Protein AF-T1ADU6-F1 (afdb_monomer_lite)

Organism: NCBI:txid410659

InterPro domains:
  IPR008928 Six-hairpin glycosidase superfamily [SSF48208] (25-122)
  IPR010383 Glycosyl hydrolase 94, supersandwich domain [PF06165] (1-37)
  IPR012341 Six-hairpin glycosidase-like superfamily [G3DSA:1.50.10.10] (64-124)
  IPR033432 Glycosyl hydrolase 94, catalytic domain [PF17167] (51-122)
  IPR037018 Glycoside hydrolase family 65, N-terminal domain [G3DSA:2.70.98.40] (1-54)
  IPR052047 Glycosyl Hydrolase 94 Enzymes [PTHR37469] (2-123)

pLDDT: mean 92.37, std 6.32, range [64.06, 98.5]

Sequence (124 aa):
MQTAVELAPGEQIEIVFMLGDAASSGQAQALIGKYRTADLDAVLHEVRAQWDKVLDTVQVRTPDRALDILLNDWLPYQTLGCRLWARTAYYQASGAYGFRDQLQDVMALCVTRPDVAREHLLRA

Structure (mmCIF, N/CA/C/O backbone):
data_AF-T1ADU6-F1
#
_entry.id   AF-T1ADU6-F1
#
loop_
_atom_site.group_PDB
_atom_site.id
_atom_site.type_symbol
_atom_site.label_atom_id
_atom_site.label_alt_id
_atom_site.label_comp_id
_atom_site.label_asym_id
_atom_site.label_entity_id
_atom_site.label_seq_id
_atom_site.pdbx_PDB_ins_code
_atom_site.Cartn_x
_atom_site.Cartn_y
_atom_site.Cartn_z
_atom_site.occupancy
_atom_site.B_iso_or_equiv
_atom_site.auth_seq_id
_atom_site.auth_comp_id
_atom_site.auth_asym_id
_atom_site.auth_atom_id
_atom_site.pdbx_PDB_model_num
ATOM 1 N N . MET A 1 1 ? -4.389 1.794 27.370 1.00 70.38 1 MET A N 1
ATOM 2 C CA . MET A 1 1 ? -5.807 1.442 27.595 1.00 70.38 1 MET A CA 1
ATOM 3 C C . MET A 1 1 ? -5.854 -0.034 27.934 1.00 70.38 1 MET A C 1
ATOM 5 O O . MET A 1 1 ? -5.207 -0.799 27.235 1.00 70.38 1 MET A O 1
ATOM 9 N N . GLN A 1 2 ? -6.551 -0.418 28.998 1.00 89.12 2 GLN A N 1
ATOM 10 C CA . GLN A 1 2 ? -6.760 -1.816 29.374 1.00 89.12 2 GLN A CA 1
ATOM 11 C C . GLN A 1 2 ? -8.252 -1.993 29.649 1.00 89.12 2 GLN A C 1
ATOM 13 O O . GLN A 1 2 ? -8.839 -1.157 30.331 1.00 89.12 2 GLN A O 1
ATOM 18 N N . THR A 1 3 ? -8.856 -3.041 29.095 1.00 90.62 3 THR A N 1
ATOM 19 C CA . THR A 1 3 ? -10.257 -3.401 29.343 1.00 90.62 3 THR A CA 1
ATOM 20 C C . THR A 1 3 ? -10.378 -4.914 29.456 1.00 90.62 3 THR A C 1
ATOM 22 O O . THR A 1 3 ? -9.614 -5.638 28.816 1.00 90.62 3 THR A O 1
ATOM 25 N N . ALA A 1 4 ? -11.310 -5.382 30.282 1.00 93.56 4 ALA A N 1
ATOM 26 C CA . ALA A 1 4 ? -11.712 -6.782 30.313 1.00 93.56 4 ALA A CA 1
ATOM 27 C C . ALA A 1 4 ? -12.835 -7.001 29.292 1.00 93.56 4 ALA A C 1
ATOM 29 O O . ALA A 1 4 ? -13.678 -6.119 29.115 1.00 93.56 4 ALA A O 1
ATOM 30 N N . VAL A 1 5 ? -12.834 -8.158 28.631 1.00 94.19 5 VAL A N 1
ATOM 31 C CA . VAL A 1 5 ? -13.960 -8.625 27.820 1.00 94.19 5 VAL A CA 1
ATOM 32 C C . VAL A 1 5 ? -14.248 -10.072 28.190 1.00 94.19 5 VAL A C 1
ATOM 34 O O . VAL A 1 5 ? -13.329 -10.889 28.234 1.00 94.19 5 VAL A O 1
ATOM 37 N N . GLU A 1 6 ? -15.509 -10.370 28.474 1.00 95.38 6 GLU A N 1
ATOM 38 C CA . GLU A 1 6 ? -15.999 -11.723 28.727 1.00 95.38 6 GLU A CA 1
ATOM 39 C C . GLU A 1 6 ? -16.713 -12.231 27.472 1.00 95.38 6 GLU A C 1
ATOM 41 O O . GLU A 1 6 ? -17.446 -11.472 26.844 1.00 95.38 6 GLU A O 1
ATOM 46 N N . LEU A 1 7 ? -16.473 -13.492 27.101 1.00 97.25 7 LEU A N 1
ATOM 47 C CA . LEU A 1 7 ? -17.077 -14.134 25.931 1.00 97.25 7 LEU A CA 1
ATOM 48 C C . LEU A 1 7 ? -17.666 -15.486 26.318 1.00 97.25 7 LEU A C 1
ATOM 50 O O . LEU A 1 7 ? -17.006 -16.296 26.976 1.00 97.25 7 LEU A O 1
ATOM 54 N N . ALA A 1 8 ? -18.891 -15.747 25.876 1.00 97.25 8 ALA A N 1
ATOM 55 C CA . ALA A 1 8 ? -19.533 -17.045 26.003 1.00 97.25 8 ALA A CA 1
ATOM 56 C C . ALA A 1 8 ? -18.975 -18.066 24.985 1.00 97.25 8 ALA A C 1
ATOM 58 O O . ALA A 1 8 ? -18.348 -17.694 23.987 1.00 97.25 8 ALA A O 1
ATOM 59 N N . PRO A 1 9 ? -19.216 -19.379 25.178 1.00 96.94 9 PRO A N 1
ATOM 60 C CA . PRO A 1 9 ? -18.852 -20.387 24.187 1.00 96.94 9 PRO A CA 1
ATOM 61 C C . PRO A 1 9 ? -19.475 -20.094 22.814 1.00 96.94 9 PRO A C 1
ATOM 63 O O . PRO A 1 9 ? -20.695 -20.050 22.673 1.00 96.94 9 PRO A O 1
ATOM 66 N N . GLY A 1 10 ? -18.626 -19.920 21.800 1.00 96.75 10 GLY A N 1
ATOM 67 C CA . GLY A 1 10 ? -19.040 -19.619 20.425 1.00 96.75 10 GLY A CA 1
ATOM 68 C C . GLY A 1 10 ? -19.302 -18.137 20.133 1.00 96.75 10 GLY A C 1
ATOM 69 O O . GLY A 1 10 ? -19.573 -17.802 18.982 1.00 96.75 10 GLY A O 1
ATOM 70 N N . GLU A 1 11 ? -19.197 -17.255 21.129 1.00 97.38 11 GLU A N 1
ATOM 71 C CA . GLU A 1 11 ? -19.303 -15.811 20.931 1.00 97.38 11 GLU A CA 1
ATOM 72 C C . GLU A 1 11 ? -18.044 -15.248 20.257 1.00 97.38 11 GLU A C 1
ATOM 74 O O . GLU A 1 11 ? -16.921 -15.685 20.522 1.00 97.38 11 GLU A O 1
ATOM 79 N N . GLN A 1 12 ? -18.238 -14.264 19.380 1.00 95.75 12 GLN A N 1
ATOM 80 C CA . GLN A 1 12 ? -17.167 -13.515 18.732 1.00 95.75 12 GLN A CA 1
ATOM 81 C C . GLN A 1 12 ? -17.397 -12.025 18.940 1.00 95.75 12 GLN A C 1
ATOM 83 O O . GLN A 1 12 ? -18.520 -11.537 18.824 1.00 95.75 12 GLN A O 1
ATOM 88 N N . ILE A 1 13 ? -16.311 -11.307 19.197 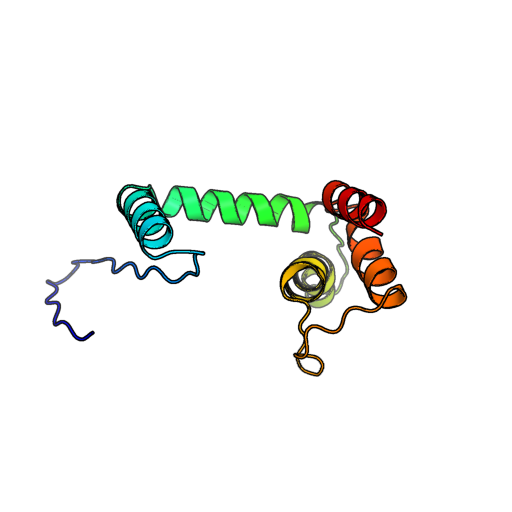1.00 94.69 13 ILE A N 1
ATOM 89 C CA . ILE A 1 13 ? -16.288 -9.848 19.205 1.00 94.69 13 ILE A CA 1
ATOM 90 C C . ILE A 1 13 ? -15.207 -9.353 18.258 1.00 94.69 13 ILE A C 1
ATOM 92 O O . ILE A 1 13 ? -14.197 -10.022 18.036 1.00 94.69 13 ILE A O 1
ATOM 96 N N . GLU A 1 14 ? -15.390 -8.137 17.770 1.00 92.25 14 GLU A N 1
ATOM 97 C CA . GLU A 1 14 ? -14.379 -7.407 17.027 1.00 92.25 14 GLU A CA 1
ATOM 98 C C . GLU A 1 14 ? -13.994 -6.147 17.804 1.00 92.25 14 GLU A C 1
ATOM 100 O O . GLU A 1 14 ? -14.851 -5.418 18.308 1.00 92.25 14 GLU A O 1
ATOM 105 N N . ILE A 1 15 ? -12.690 -5.889 17.914 1.00 91.69 15 ILE A N 1
ATOM 106 C CA . ILE A 1 15 ? -12.162 -4.663 18.512 1.00 91.69 15 ILE A CA 1
ATOM 107 C C . ILE A 1 15 ? -11.371 -3.922 17.443 1.00 91.69 15 ILE A C 1
ATOM 109 O O . ILE A 1 15 ? -10.313 -4.378 17.009 1.00 91.69 15 ILE A O 1
ATOM 113 N N . VAL A 1 16 ? -11.860 -2.744 17.065 1.00 91.56 16 VAL A N 1
ATOM 114 C CA . VAL A 1 16 ? -11.233 -1.905 16.044 1.00 91.56 16 VAL A CA 1
ATOM 115 C C . VAL A 1 16 ? -10.412 -0.799 16.699 1.00 91.56 16 VAL A C 1
ATOM 117 O O . VAL A 1 16 ? -10.930 0.025 17.456 1.00 91.56 16 VAL A O 1
ATOM 120 N N . PHE A 1 17 ? -9.127 -0.742 16.351 1.00 91.56 17 PHE A N 1
ATOM 121 C CA . PHE A 1 17 ? -8.230 0.349 16.723 1.00 91.56 17 PHE A CA 1
ATOM 122 C C . PHE A 1 17 ? -7.956 1.238 15.514 1.00 91.56 17 PHE A C 1
ATOM 124 O O . PHE A 1 17 ? -7.582 0.756 14.449 1.00 91.56 17 PHE A O 1
ATOM 131 N N . MET A 1 18 ? -8.107 2.549 15.692 1.00 91.94 18 MET A N 1
ATOM 132 C CA . MET A 1 18 ? -7.779 3.539 14.667 1.00 91.94 18 MET A CA 1
ATOM 133 C C . MET A 1 18 ? -6.474 4.232 15.039 1.00 91.94 18 MET A C 1
ATOM 135 O O . MET A 1 18 ? -6.363 4.816 16.118 1.00 91.94 18 MET A O 1
ATOM 139 N N . LEU A 1 19 ? -5.503 4.177 14.131 1.00 93.94 19 LEU A N 1
ATOM 140 C CA . LEU A 1 19 ? -4.236 4.890 14.224 1.00 93.94 19 LEU A CA 1
ATOM 141 C C . LEU A 1 19 ? -4.073 5.750 12.974 1.00 93.94 19 LEU A C 1
ATOM 143 O O . LEU A 1 19 ? -4.320 5.288 11.863 1.00 93.94 19 LEU A O 1
ATOM 147 N N . GLY A 1 20 ? -3.654 6.996 13.154 1.00 92.38 20 GLY A N 1
ATOM 148 C CA . GLY A 1 20 ? -3.434 7.914 12.049 1.00 92.38 20 GLY A CA 1
ATOM 149 C C . GLY A 1 20 ? -2.831 9.227 12.518 1.00 92.38 20 GLY A C 1
ATOM 150 O O . GLY A 1 20 ? -2.620 9.435 13.712 1.00 92.38 20 GLY A O 1
ATOM 151 N N . ASP A 1 21 ? -2.579 10.099 11.552 1.00 94.62 21 ASP A N 1
ATOM 152 C CA . ASP A 1 21 ? -2.075 11.450 11.755 1.00 94.62 21 ASP A CA 1
ATOM 153 C C . ASP A 1 21 ? -2.994 12.452 11.045 1.00 94.62 21 ASP A C 1
ATOM 155 O O . ASP A 1 21 ? -3.595 12.141 10.012 1.00 94.62 21 ASP A O 1
ATOM 159 N N . ALA A 1 22 ? -3.145 13.640 11.623 1.00 97.00 22 ALA A N 1
ATOM 160 C CA . ALA A 1 22 ? -3.955 14.712 11.060 1.00 97.00 22 ALA A CA 1
ATOM 161 C C . ALA A 1 22 ? -3.416 16.073 11.504 1.00 97.00 22 ALA A C 1
ATOM 163 O O . ALA A 1 22 ? -2.921 16.227 12.618 1.00 97.00 22 ALA A O 1
ATOM 164 N N . ALA A 1 23 ? -3.611 17.103 10.678 1.00 97.56 23 ALA A N 1
ATOM 165 C CA . ALA A 1 23 ? -3.077 18.440 10.946 1.00 97.56 23 ALA A CA 1
ATOM 166 C C . ALA A 1 23 ? -3.702 19.132 12.176 1.00 97.56 23 ALA A C 1
ATOM 168 O O . ALA A 1 23 ? -3.211 20.163 12.630 1.00 97.56 23 ALA A O 1
ATOM 169 N N . SER A 1 24 ? -4.811 18.606 12.708 1.00 98.19 24 SER A N 1
ATOM 170 C CA . SER A 1 24 ? -5.435 19.105 13.934 1.00 98.19 24 SER A CA 1
ATOM 171 C C . SER A 1 24 ? -6.280 18.039 14.629 1.00 98.19 24 SER A C 1
ATOM 173 O O . SER A 1 24 ? -6.784 17.108 13.997 1.00 98.19 24 SER A O 1
ATOM 175 N N . SER A 1 25 ? -6.526 18.239 15.927 1.00 97.69 25 SER A N 1
ATOM 176 C CA . SER A 1 25 ? -7.429 17.393 16.721 1.00 97.69 25 SER A CA 1
ATOM 177 C C . SER A 1 25 ? -8.845 17.323 16.128 1.00 97.69 25 SER A C 1
ATOM 179 O O . SER A 1 25 ? -9.429 16.245 16.059 1.00 97.69 25 SER A O 1
ATOM 181 N N . GLY A 1 26 ? -9.379 18.439 15.612 1.00 98.25 26 GLY A N 1
ATOM 182 C CA . GLY A 1 26 ? -10.705 18.462 14.983 1.00 98.25 26 GLY A CA 1
ATOM 183 C C . GLY A 1 26 ? -10.782 17.600 13.718 1.00 98.25 26 GLY A C 1
ATOM 184 O O . GLY A 1 26 ? -11.747 16.861 13.531 1.00 98.25 26 GLY A O 1
ATOM 185 N N . GLN A 1 27 ? -9.739 17.622 12.882 1.00 97.88 27 GLN A N 1
ATOM 186 C CA . GLN A 1 27 ? -9.655 16.740 11.711 1.00 97.88 27 GLN A CA 1
ATOM 187 C C . GLN A 1 27 ? -9.493 15.268 12.113 1.00 97.88 27 GLN A C 1
ATOM 189 O O . GLN A 1 27 ? -10.155 14.409 11.532 1.00 97.88 27 GLN A O 1
ATOM 194 N N . ALA A 1 28 ? -8.680 14.974 13.133 1.00 97.31 28 ALA A N 1
ATOM 195 C CA . ALA A 1 28 ? -8.543 13.619 13.666 1.00 97.31 28 ALA A CA 1
ATOM 196 C C . ALA A 1 28 ? -9.890 13.076 14.176 1.00 97.31 28 ALA A C 1
ATOM 198 O O . ALA A 1 28 ? -10.284 11.964 13.833 1.00 97.31 28 ALA A O 1
ATOM 199 N N . GLN A 1 29 ? -10.638 13.879 14.938 1.00 96.31 29 GLN A N 1
ATOM 200 C CA . GLN A 1 29 ? -11.968 13.512 15.433 1.00 96.31 29 GLN A CA 1
ATOM 201 C C . GLN A 1 29 ? -12.969 13.287 14.296 1.00 96.31 29 GLN A C 1
ATOM 203 O O . GLN A 1 29 ? -13.738 12.329 14.353 1.00 96.31 29 GLN A O 1
ATOM 208 N N . ALA A 1 30 ? -12.935 14.115 13.248 1.00 96.75 30 ALA A N 1
ATOM 209 C CA . ALA A 1 30 ? -13.779 13.929 12.070 1.00 96.75 30 ALA A CA 1
ATOM 210 C C . ALA A 1 30 ? -13.464 12.612 11.335 1.00 96.75 30 ALA A C 1
ATOM 212 O O . ALA A 1 30 ? -14.387 11.888 10.962 1.00 96.75 30 ALA A O 1
ATOM 213 N N . LEU A 1 31 ? -12.180 12.262 11.177 1.00 96.56 31 LEU A N 1
ATOM 214 C CA . LEU A 1 31 ? -11.760 10.985 10.588 1.00 96.56 31 LEU A CA 1
ATOM 215 C C . LEU A 1 31 ? -12.209 9.791 11.438 1.00 96.56 31 LEU A C 1
ATOM 217 O O . LEU A 1 31 ? -12.773 8.840 10.900 1.00 96.56 31 LEU A O 1
ATOM 221 N N . ILE A 1 32 ? -12.023 9.858 12.760 1.00 95.81 32 ILE A N 1
ATOM 222 C CA . ILE A 1 32 ? -12.499 8.823 13.689 1.00 95.81 32 ILE A CA 1
ATOM 223 C C . ILE A 1 32 ? -14.021 8.673 13.579 1.00 95.81 32 ILE A C 1
ATOM 225 O O . ILE A 1 32 ? -14.520 7.556 13.473 1.00 95.81 32 ILE A O 1
ATOM 229 N N . GLY A 1 33 ? -14.762 9.784 13.573 1.00 95.81 33 GLY A N 1
ATOM 230 C CA . GLY A 1 33 ? -16.216 9.784 13.418 1.00 95.81 33 GLY A CA 1
ATOM 231 C C . GLY A 1 33 ? -16.658 9.114 12.118 1.00 95.81 33 GLY A C 1
ATOM 232 O O . GLY A 1 33 ? -17.512 8.233 12.155 1.00 95.81 33 GLY A O 1
ATOM 233 N N . LYS A 1 34 ? -16.016 9.462 10.993 1.00 95.56 34 LYS A N 1
ATOM 234 C CA . LYS A 1 34 ? -16.274 8.862 9.676 1.00 95.56 34 LYS A CA 1
ATOM 235 C C . LYS A 1 34 ? -16.097 7.342 9.696 1.00 95.56 34 LYS A C 1
ATOM 237 O O . LYS A 1 34 ? -16.985 6.625 9.247 1.00 95.56 34 LYS A O 1
ATOM 242 N N . TYR A 1 35 ? -14.956 6.848 10.182 1.00 95.75 35 TYR A N 1
ATOM 243 C CA . TYR A 1 35 ? -14.647 5.415 10.116 1.00 95.75 35 TYR A CA 1
ATOM 244 C C . TYR A 1 35 ? -15.362 4.586 11.186 1.00 95.75 35 TYR A C 1
ATOM 246 O O . TYR A 1 35 ? -15.519 3.387 11.003 1.00 95.75 35 TYR A O 1
ATOM 254 N N . ARG A 1 36 ? -15.855 5.197 12.272 1.00 95.00 36 ARG A N 1
ATOM 255 C CA . ARG A 1 36 ? -16.689 4.497 13.266 1.00 95.00 36 ARG A CA 1
ATOM 256 C C . ARG A 1 36 ? -18.054 4.085 12.729 1.00 95.00 36 ARG A C 1
ATOM 258 O O . ARG A 1 36 ? -18.644 3.158 13.265 1.00 95.00 36 ARG A O 1
ATOM 265 N N . THR A 1 37 ? -18.566 4.793 11.727 1.00 95.38 37 THR A N 1
ATOM 266 C CA . THR A 1 37 ? -19.858 4.488 11.099 1.00 95.38 37 THR A CA 1
ATOM 267 C C . THR A 1 37 ? -19.700 3.898 9.702 1.00 95.38 37 THR A C 1
ATOM 269 O O . THR A 1 37 ? -20.692 3.736 8.998 1.00 95.38 37 THR A O 1
ATOM 272 N N . ALA A 1 38 ? -18.464 3.653 9.264 1.00 96.31 38 ALA A N 1
ATOM 273 C CA . ALA A 1 38 ? -18.184 3.047 7.974 1.00 96.31 38 ALA A CA 1
ATOM 274 C C . ALA A 1 38 ? -18.289 1.521 8.058 1.00 96.31 38 ALA A C 1
ATOM 276 O O . ALA A 1 38 ? -18.037 0.926 9.103 1.00 96.31 38 ALA A O 1
ATOM 277 N N . ASP A 1 39 ? -18.595 0.901 6.923 1.00 96.94 39 ASP A N 1
ATOM 278 C CA . ASP A 1 39 ? -18.375 -0.525 6.717 1.00 96.94 39 ASP A CA 1
ATOM 279 C C . ASP A 1 39 ? -16.873 -0.754 6.481 1.00 96.94 39 ASP A C 1
ATOM 281 O O . ASP A 1 39 ? -16.327 -0.388 5.437 1.00 96.94 39 ASP A O 1
ATOM 285 N N . LEU A 1 40 ? -16.181 -1.288 7.488 1.00 96.00 40 LEU A N 1
ATOM 286 C CA . LEU A 1 40 ? -14.729 -1.461 7.443 1.00 96.00 40 LEU A CA 1
ATOM 287 C C . LEU A 1 40 ? -14.294 -2.606 6.525 1.00 96.00 40 LEU A C 1
ATOM 289 O O . LEU A 1 40 ? -13.195 -2.535 5.970 1.00 96.00 40 LEU A O 1
ATOM 293 N N . ASP A 1 41 ? -15.151 -3.601 6.300 1.00 96.19 41 ASP A N 1
ATOM 294 C CA . ASP A 1 41 ? -14.889 -4.663 5.330 1.00 96.19 41 ASP A CA 1
ATOM 295 C C . ASP A 1 41 ? -14.922 -4.102 3.909 1.00 96.19 41 ASP A C 1
ATOM 297 O O . ASP A 1 41 ? -14.032 -4.389 3.102 1.00 96.19 41 ASP A O 1
ATOM 301 N N . ALA A 1 42 ? -15.892 -3.229 3.617 1.00 97.88 42 ALA A N 1
ATOM 302 C CA . ALA A 1 42 ? -15.944 -2.512 2.346 1.00 97.88 42 ALA A CA 1
ATOM 303 C C . ALA A 1 42 ? -14.712 -1.612 2.153 1.00 97.88 42 ALA A C 1
ATOM 305 O O . ALA A 1 42 ? -14.087 -1.641 1.091 1.00 97.88 42 ALA A O 1
ATOM 306 N N . VAL A 1 43 ? -14.298 -0.872 3.189 1.00 97.06 43 VAL A N 1
ATOM 307 C CA . VAL A 1 43 ? -13.079 -0.041 3.140 1.00 97.06 43 VAL A CA 1
ATOM 308 C C . VAL A 1 43 ? -11.834 -0.897 2.876 1.00 97.06 43 VAL A C 1
ATOM 310 O O . VAL A 1 43 ? -10.999 -0.536 2.045 1.00 97.06 43 VAL A O 1
ATOM 313 N N . LEU A 1 44 ? -11.700 -2.050 3.537 1.00 97.12 44 LEU A N 1
ATOM 314 C CA . LEU A 1 44 ? -10.583 -2.968 3.303 1.00 97.12 44 LEU A CA 1
ATOM 315 C C . LEU A 1 44 ? -10.613 -3.552 1.885 1.00 97.12 44 LEU A C 1
ATOM 317 O O . LEU A 1 44 ? -9.563 -3.701 1.254 1.00 97.12 44 LEU A O 1
ATOM 321 N N . HIS A 1 45 ? -11.800 -3.867 1.370 1.00 98.31 45 HIS A N 1
ATOM 322 C CA . HIS A 1 45 ? -11.969 -4.341 0.002 1.00 98.31 45 HIS A CA 1
ATOM 323 C C . HIS A 1 45 ? -11.520 -3.289 -1.019 1.00 98.31 45 HIS A C 1
ATOM 325 O O . HIS A 1 45 ? -10.786 -3.619 -1.948 1.00 98.31 45 HIS A O 1
ATOM 331 N N . GLU A 1 46 ? -11.876 -2.019 -0.821 1.00 98.06 46 GLU A N 1
ATOM 332 C CA . GLU A 1 46 ? -11.420 -0.923 -1.682 1.00 98.06 46 GLU A CA 1
ATOM 333 C C . GLU A 1 46 ? -9.893 -0.783 -1.678 1.00 98.06 46 GLU A C 1
ATOM 335 O O . GLU A 1 46 ? -9.290 -0.606 -2.738 1.00 98.06 46 GLU A O 1
ATOM 340 N N . VAL A 1 47 ? -9.251 -0.911 -0.511 1.00 96.75 47 VAL A N 1
ATOM 341 C CA . VAL A 1 47 ? -7.783 -0.890 -0.400 1.00 96.75 47 VAL A CA 1
ATOM 342 C C . VAL A 1 47 ? -7.154 -2.044 -1.182 1.00 96.75 47 VAL A C 1
ATOM 344 O O . VAL A 1 47 ? -6.185 -1.828 -1.909 1.00 96.75 47 VAL A O 1
ATOM 347 N N . ARG A 1 48 ? -7.708 -3.258 -1.080 1.00 97.44 48 ARG A N 1
ATOM 348 C CA . ARG A 1 48 ? -7.237 -4.420 -1.855 1.00 97.44 48 ARG A CA 1
ATOM 349 C C . ARG A 1 48 ? -7.395 -4.188 -3.353 1.00 97.44 48 ARG A C 1
ATOM 351 O O . ARG A 1 48 ? -6.415 -4.278 -4.077 1.00 97.44 48 ARG A O 1
ATOM 358 N N . ALA A 1 49 ? -8.569 -3.740 -3.792 1.00 97.25 49 ALA A N 1
ATOM 359 C CA . ALA A 1 49 ? -8.833 -3.453 -5.199 1.00 97.25 49 ALA A CA 1
ATOM 360 C C . ALA A 1 49 ? -7.916 -2.355 -5.774 1.00 97.25 49 ALA A C 1
ATOM 362 O O . ALA A 1 49 ? -7.622 -2.343 -6.971 1.00 97.25 49 ALA A O 1
ATOM 363 N N . GLN A 1 50 ? -7.464 -1.402 -4.951 1.00 94.88 50 GLN A N 1
ATOM 364 C CA . GLN A 1 50 ? -6.447 -0.432 -5.364 1.00 94.88 50 GLN A CA 1
ATOM 365 C C . GLN A 1 50 ? -5.081 -1.086 -5.579 1.00 94.88 50 GLN A C 1
ATOM 367 O O . GLN A 1 50 ? -4.405 -0.737 -6.547 1.00 94.88 50 GLN A O 1
ATOM 372 N N . TRP A 1 51 ? -4.682 -2.020 -4.713 1.00 96.50 51 TRP A N 1
ATOM 373 C CA . TRP A 1 51 ? -3.448 -2.782 -4.890 1.00 96.50 51 TRP A CA 1
ATOM 374 C C . TRP A 1 51 ? -3.514 -3.718 -6.090 1.00 96.50 51 TRP A C 1
ATOM 376 O O . TRP A 1 51 ? -2.578 -3.705 -6.881 1.00 96.50 51 TRP A O 1
ATOM 386 N N . ASP A 1 52 ? -4.624 -4.423 -6.299 1.00 95.56 52 ASP A N 1
ATOM 387 C CA . ASP A 1 52 ? -4.809 -5.316 -7.451 1.00 95.56 52 ASP A CA 1
ATOM 388 C C . ASP A 1 52 ? -4.584 -4.556 -8.769 1.00 95.56 52 ASP A C 1
ATOM 390 O O . ASP A 1 52 ? -3.844 -4.999 -9.641 1.00 95.56 52 ASP A O 1
ATOM 394 N N . LYS A 1 53 ? -5.091 -3.320 -8.887 1.00 93.56 53 LYS A N 1
ATOM 395 C CA . LYS A 1 53 ? -4.831 -2.460 -10.061 1.00 93.56 53 LYS A CA 1
ATOM 396 C C . LYS A 1 53 ? -3.345 -2.167 -10.292 1.00 93.56 53 LYS A C 1
ATOM 398 O O . LYS A 1 53 ? -2.949 -1.937 -11.430 1.00 93.56 53 LYS A O 1
ATOM 403 N N . VAL A 1 54 ? -2.528 -2.132 -9.242 1.00 94.50 54 VAL A N 1
ATOM 404 C CA . VAL A 1 54 ? -1.077 -1.915 -9.353 1.00 94.50 54 VAL A CA 1
ATOM 405 C C . VAL A 1 54 ? -0.363 -3.224 -9.683 1.00 94.50 54 VAL A C 1
ATOM 407 O O . VAL A 1 54 ? 0.448 -3.252 -10.608 1.00 94.50 54 VAL A O 1
ATOM 410 N N . LEU A 1 55 ? -0.648 -4.281 -8.923 1.00 95.75 55 LEU A N 1
ATOM 411 C CA . LEU A 1 55 ? 0.109 -5.534 -8.935 1.00 95.75 55 LEU A CA 1
ATOM 412 C C . LEU A 1 55 ? -0.284 -6.432 -10.120 1.00 95.75 55 LEU A C 1
ATOM 414 O O . LEU A 1 55 ? 0.580 -7.034 -10.751 1.00 95.75 55 LEU A O 1
ATOM 418 N N . ASP A 1 56 ? -1.552 -6.426 -10.532 1.00 95.38 56 ASP A N 1
ATOM 419 C CA . ASP A 1 56 ? -2.042 -7.288 -11.616 1.00 95.38 56 ASP A CA 1
ATOM 420 C C . ASP A 1 56 ? -1.829 -6.707 -13.020 1.00 95.38 56 ASP A C 1
ATOM 422 O O . ASP A 1 56 ? -2.086 -7.379 -14.020 1.00 95.38 56 ASP A O 1
ATOM 426 N N . THR A 1 57 ? -1.324 -5.473 -13.133 1.00 94.12 57 THR A N 1
ATOM 427 C CA . THR A 1 57 ? -1.099 -4.840 -14.445 1.00 94.12 57 THR A CA 1
ATOM 428 C C . THR A 1 57 ? 0.015 -5.532 -15.242 1.00 94.12 57 THR A C 1
ATOM 430 O O . THR A 1 57 ? -0.071 -5.628 -16.468 1.00 94.12 57 THR A O 1
ATOM 433 N N . VAL A 1 58 ? 1.060 -6.030 -14.574 1.00 91.56 58 VAL A N 1
ATOM 434 C CA . VAL A 1 58 ? 2.131 -6.814 -15.205 1.00 91.56 58 VAL A CA 1
ATOM 435 C C . VAL A 1 58 ? 2.242 -8.143 -14.480 1.00 91.56 58 VAL A C 1
ATOM 437 O O . VAL A 1 58 ? 2.483 -8.175 -13.280 1.00 91.56 58 VAL A O 1
ATOM 440 N N . GLN A 1 59 ? 2.091 -9.238 -15.220 1.00 95.88 59 GLN A N 1
ATOM 441 C CA . GLN A 1 59 ? 2.151 -10.588 -14.672 1.00 95.88 59 GLN A CA 1
ATOM 442 C C . GLN A 1 59 ? 3.166 -11.419 -15.448 1.00 95.88 59 GLN A C 1
ATOM 444 O O . GLN A 1 59 ? 3.051 -11.622 -16.658 1.00 95.88 59 GLN A O 1
ATOM 449 N N . VAL A 1 60 ? 4.169 -11.907 -14.728 1.00 96.38 60 VAL A N 1
ATOM 450 C CA . VAL A 1 60 ? 5.202 -12.810 -15.219 1.00 96.38 60 VAL A CA 1
ATOM 451 C C . VAL A 1 60 ? 4.900 -14.217 -14.719 1.00 96.38 60 VAL A C 1
ATOM 453 O O . VAL A 1 60 ? 4.481 -14.414 -13.578 1.00 96.38 60 VAL A O 1
ATOM 456 N N . ARG A 1 61 ? 5.110 -15.205 -15.592 1.00 98.19 61 ARG A N 1
ATOM 457 C CA . ARG A 1 61 ? 5.033 -16.620 -15.242 1.00 98.19 61 ARG A CA 1
ATOM 458 C C . ARG A 1 61 ? 6.273 -17.340 -15.733 1.00 98.19 61 ARG A C 1
ATOM 460 O O . ARG A 1 61 ? 6.557 -17.355 -16.930 1.00 98.19 61 ARG A O 1
ATOM 467 N N . THR A 1 62 ? 6.980 -17.962 -14.808 1.00 97.88 62 THR A N 1
ATOM 468 C CA . THR A 1 62 ? 8.223 -18.686 -15.049 1.00 97.88 62 THR A CA 1
ATOM 469 C C . THR A 1 62 ? 8.131 -20.102 -14.464 1.00 97.88 62 THR A C 1
ATOM 471 O O . THR A 1 62 ? 7.152 -20.444 -13.796 1.00 97.88 62 THR A O 1
ATOM 474 N N . PRO A 1 63 ? 9.121 -20.977 -14.715 1.00 98.50 63 PRO A N 1
ATOM 475 C CA . PRO A 1 63 ? 9.217 -22.255 -14.012 1.00 9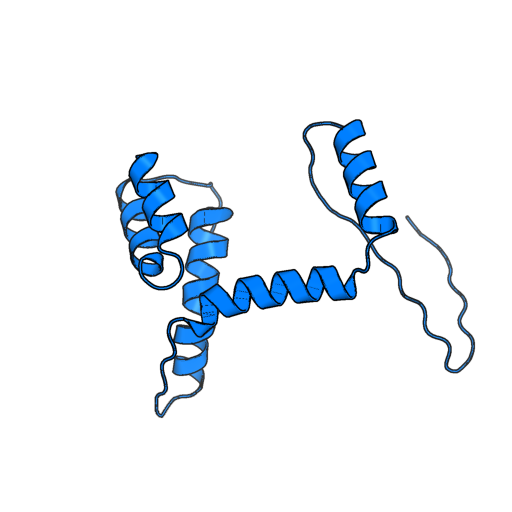8.50 63 PRO A CA 1
ATOM 476 C C . PRO A 1 63 ? 9.498 -22.124 -12.503 1.00 98.50 63 PRO A C 1
ATOM 478 O O . PRO A 1 63 ? 9.326 -23.105 -11.782 1.00 98.50 63 PRO A O 1
ATOM 481 N N . ASP A 1 64 ? 9.928 -20.951 -12.023 1.00 98.38 64 ASP A N 1
ATOM 482 C CA . ASP A 1 64 ? 10.196 -20.681 -10.610 1.00 98.38 64 ASP A CA 1
ATOM 483 C C . ASP A 1 64 ? 9.092 -19.803 -10.004 1.00 98.38 64 ASP A C 1
ATOM 485 O O . ASP A 1 64 ? 9.005 -18.596 -10.233 1.00 98.38 64 ASP A O 1
ATOM 489 N N . ARG A 1 65 ? 8.259 -20.410 -9.156 1.00 97.88 65 ARG A N 1
ATOM 490 C CA . ARG A 1 65 ? 7.146 -19.707 -8.513 1.00 97.88 65 ARG A CA 1
ATOM 491 C C . ARG A 1 65 ? 7.604 -18.574 -7.590 1.00 97.88 65 ARG A C 1
ATOM 493 O O . ARG A 1 65 ? 6.867 -17.603 -7.432 1.00 97.88 65 ARG A O 1
ATOM 500 N N . ALA A 1 66 ? 8.776 -18.688 -6.967 1.00 98.25 66 ALA A N 1
ATOM 501 C CA . ALA A 1 66 ? 9.284 -17.630 -6.100 1.00 98.25 66 ALA A CA 1
ATOM 502 C C . ALA A 1 66 ? 9.634 -16.379 -6.914 1.00 98.25 66 ALA A C 1
ATOM 504 O O . ALA A 1 66 ? 9.360 -15.264 -6.465 1.00 98.25 66 ALA A O 1
ATOM 505 N N . LEU A 1 67 ? 10.168 -16.562 -8.126 1.00 98.06 67 LEU A N 1
ATOM 506 C CA . LEU A 1 67 ? 10.446 -15.462 -9.042 1.00 98.06 67 LEU A CA 1
ATOM 507 C C . LEU A 1 67 ? 9.157 -14.767 -9.493 1.00 98.06 67 LEU A C 1
ATOM 509 O O . LEU A 1 67 ? 9.104 -13.540 -9.480 1.00 98.06 67 LEU A O 1
ATOM 513 N N . ASP A 1 68 ? 8.110 -15.529 -9.815 1.00 98.12 68 ASP A N 1
ATOM 514 C CA . ASP A 1 68 ? 6.805 -14.963 -10.183 1.00 98.12 68 ASP A CA 1
ATOM 515 C C . ASP A 1 68 ? 6.250 -14.062 -9.067 1.00 98.12 68 ASP A C 1
ATOM 517 O O . ASP A 1 68 ? 5.876 -12.923 -9.322 1.00 98.12 68 ASP A O 1
ATOM 521 N N . ILE A 1 69 ? 6.250 -14.545 -7.817 1.00 97.19 69 ILE A N 1
ATOM 522 C CA . ILE A 1 69 ? 5.758 -13.788 -6.649 1.00 97.19 69 ILE A CA 1
ATOM 523 C C . ILE A 1 69 ? 6.606 -12.530 -6.413 1.00 97.19 69 ILE A C 1
ATOM 525 O O . ILE A 1 69 ? 6.087 -11.458 -6.103 1.00 97.19 69 ILE A O 1
ATOM 529 N N . LEU A 1 70 ? 7.929 -12.633 -6.565 1.00 97.19 70 LEU A N 1
ATOM 530 C CA . LEU A 1 70 ? 8.816 -11.484 -6.411 1.00 97.19 70 LEU A CA 1
ATOM 531 C C . LEU A 1 70 ? 8.511 -10.398 -7.453 1.00 97.19 70 LEU A C 1
ATOM 533 O O . LEU A 1 70 ? 8.369 -9.231 -7.090 1.00 97.19 70 LEU A O 1
ATOM 537 N N . LEU A 1 71 ? 8.419 -10.778 -8.731 1.00 95.56 71 LEU A N 1
ATOM 538 C CA . LEU A 1 71 ? 8.240 -9.845 -9.845 1.00 95.56 71 LEU A CA 1
ATOM 539 C C . LEU A 1 71 ? 6.838 -9.228 -9.885 1.00 95.56 71 LEU A C 1
ATOM 541 O O . LEU A 1 71 ? 6.723 -8.042 -10.188 1.00 95.56 71 LEU A O 1
ATOM 545 N N . ASN A 1 72 ? 5.806 -10.016 -9.587 1.00 95.94 72 ASN A N 1
ATOM 546 C CA . ASN A 1 72 ? 4.414 -9.593 -9.734 1.00 95.94 72 ASN A CA 1
ATOM 547 C C . ASN A 1 72 ? 3.913 -8.834 -8.498 1.00 95.94 72 ASN A C 1
ATOM 549 O O . ASN A 1 72 ? 3.212 -7.836 -8.638 1.00 95.94 72 ASN A O 1
ATOM 553 N N . ASP A 1 73 ? 4.319 -9.256 -7.296 1.00 94.56 73 ASP A N 1
ATOM 554 C CA . ASP A 1 73 ? 3.764 -8.716 -6.052 1.00 94.56 73 ASP A CA 1
ATOM 555 C C . ASP A 1 73 ? 4.760 -7.784 -5.350 1.00 94.56 73 ASP A C 1
ATOM 557 O O . ASP A 1 73 ? 4.503 -6.595 -5.141 1.00 94.56 73 ASP A O 1
ATOM 561 N N . TRP A 1 74 ? 5.938 -8.303 -4.992 1.00 95.69 74 TRP A N 1
ATOM 562 C CA . TRP A 1 74 ? 6.828 -7.611 -4.056 1.00 95.69 74 TRP A CA 1
ATOM 563 C C . TRP A 1 74 ? 7.571 -6.425 -4.660 1.00 95.69 74 TRP A C 1
ATOM 565 O O . TRP A 1 74 ? 7.653 -5.381 -4.010 1.00 95.69 74 TRP A O 1
ATOM 575 N N . LEU A 1 75 ? 8.124 -6.548 -5.871 1.00 94.00 75 LEU A N 1
ATOM 576 C CA . LEU A 1 75 ? 8.891 -5.452 -6.472 1.00 94.00 75 LEU A CA 1
ATOM 577 C C . LEU A 1 75 ? 8.015 -4.225 -6.785 1.00 94.00 75 LEU A C 1
ATOM 579 O O . LEU A 1 75 ? 8.414 -3.119 -6.404 1.00 94.00 75 LEU A O 1
ATOM 583 N N . PRO A 1 76 ? 6.821 -4.355 -7.400 1.00 93.81 76 PRO A N 1
ATOM 584 C CA . PRO A 1 76 ? 5.954 -3.201 -7.632 1.00 93.81 76 PRO A CA 1
ATOM 585 C C . PRO A 1 76 ? 5.447 -2.590 -6.319 1.00 93.81 76 PRO A C 1
ATOM 587 O O . PRO A 1 76 ? 5.468 -1.365 -6.165 1.00 93.81 76 PRO A O 1
ATOM 590 N N . TYR A 1 77 ? 5.072 -3.430 -5.344 1.00 94.81 77 TYR A N 1
ATOM 591 C CA . TYR A 1 77 ? 4.672 -2.980 -4.010 1.00 94.81 77 TYR A CA 1
ATOM 592 C C . TYR A 1 77 ? 5.782 -2.174 -3.325 1.00 94.81 77 TYR A C 1
ATOM 594 O O . TYR A 1 77 ? 5.541 -1.072 -2.830 1.00 94.81 77 TYR A O 1
ATOM 602 N N . GLN A 1 78 ? 7.015 -2.688 -3.323 1.00 93.62 78 GLN A N 1
ATOM 603 C CA . GLN A 1 78 ? 8.154 -2.033 -2.684 1.00 93.62 78 GLN A CA 1
ATOM 604 C C . GLN A 1 78 ? 8.492 -0.698 -3.357 1.00 93.62 78 GLN A C 1
ATOM 606 O O . GLN A 1 78 ? 8.768 0.284 -2.665 1.00 93.62 78 GLN A O 1
ATOM 611 N N . THR A 1 79 ? 8.455 -0.633 -4.688 1.00 92.88 79 THR A N 1
ATOM 612 C CA . THR A 1 79 ? 8.689 0.618 -5.421 1.00 92.88 79 THR A CA 1
ATOM 613 C C . THR A 1 79 ? 7.667 1.681 -5.022 1.00 92.88 79 THR A C 1
ATOM 615 O O . THR A 1 79 ? 8.035 2.791 -4.641 1.00 92.88 79 THR A O 1
ATOM 618 N N . LEU A 1 80 ? 6.376 1.351 -5.030 1.00 93.12 80 LEU A N 1
ATOM 619 C CA . LEU A 1 80 ? 5.346 2.337 -4.718 1.00 93.12 80 LEU A CA 1
ATOM 620 C C . LEU A 1 80 ? 5.321 2.698 -3.222 1.00 93.12 80 LEU A C 1
ATOM 622 O O . LEU A 1 80 ? 5.417 3.872 -2.858 1.00 93.12 80 LEU A O 1
ATOM 626 N N . GLY A 1 81 ? 5.239 1.689 -2.354 1.00 93.19 81 GLY A N 1
ATOM 627 C CA . GLY A 1 81 ? 5.102 1.868 -0.912 1.00 93.19 81 GLY A CA 1
ATOM 628 C C . GLY A 1 81 ? 6.368 2.403 -0.249 1.00 93.19 81 GLY A C 1
ATOM 629 O O . GLY A 1 81 ? 6.321 3.393 0.483 1.00 93.19 81 GLY A O 1
ATOM 630 N N . CYS A 1 82 ? 7.515 1.778 -0.512 1.00 91.12 82 CYS A N 1
ATOM 631 C CA . CYS A 1 82 ? 8.759 2.125 0.171 1.00 91.12 82 CYS A CA 1
ATOM 632 C C . C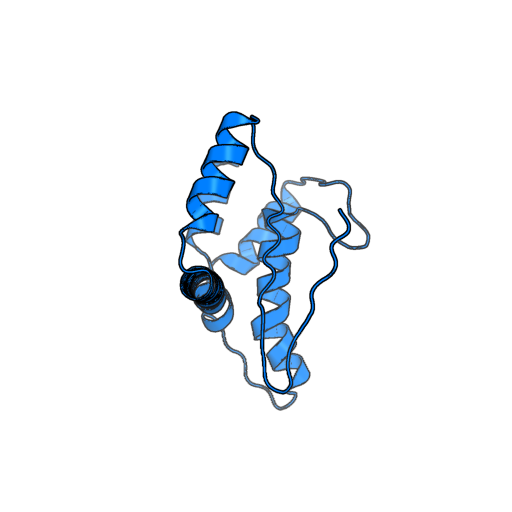YS A 1 82 ? 9.498 3.272 -0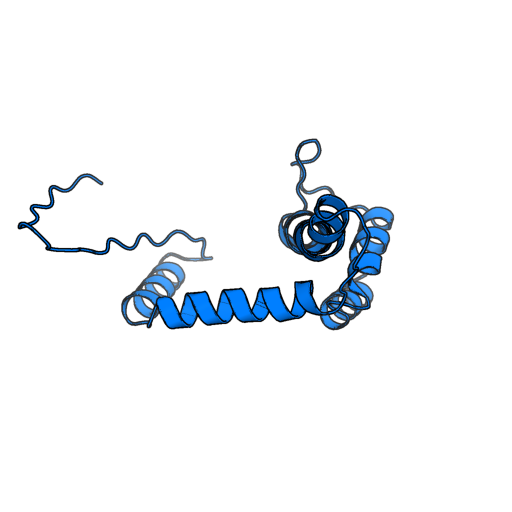.516 1.00 91.12 82 CYS A C 1
ATOM 634 O O . CYS A 1 82 ? 9.950 4.183 0.174 1.00 91.12 82 CYS A O 1
ATOM 636 N N . ARG A 1 83 ? 9.641 3.246 -1.849 1.00 89.25 83 ARG A N 1
ATOM 637 C CA . ARG A 1 83 ? 10.467 4.239 -2.560 1.00 89.25 83 ARG A CA 1
ATOM 638 C C . ARG A 1 83 ? 9.734 5.548 -2.800 1.00 89.25 83 ARG A C 1
ATOM 640 O O . ARG A 1 83 ? 10.266 6.600 -2.459 1.00 89.25 83 ARG A O 1
ATOM 647 N N . LEU A 1 84 ? 8.505 5.500 -3.313 1.00 89.50 84 LEU A N 1
ATOM 648 C CA . LEU A 1 84 ? 7.761 6.721 -3.625 1.00 89.50 84 LEU A CA 1
ATOM 649 C C . LEU A 1 84 ? 7.084 7.351 -2.406 1.00 89.50 84 LEU A C 1
ATOM 651 O O . LEU A 1 84 ? 7.271 8.547 -2.163 1.00 89.50 84 LEU A O 1
ATOM 655 N N . TRP A 1 85 ? 6.278 6.577 -1.672 1.00 90.50 85 TRP A N 1
ATOM 656 C CA . TRP A 1 85 ? 5.465 7.114 -0.577 1.00 90.50 85 TRP A CA 1
ATOM 657 C C . TRP A 1 85 ? 6.268 7.306 0.704 1.00 90.50 85 TRP A C 1
ATOM 659 O O . TRP A 1 85 ? 6.372 8.425 1.199 1.00 90.50 85 TRP A O 1
ATOM 669 N N . ALA A 1 86 ? 6.854 6.231 1.233 1.00 89.50 86 ALA A N 1
ATOM 670 C CA . ALA A 1 86 ? 7.558 6.292 2.510 1.00 89.50 86 ALA A CA 1
ATOM 671 C C . ALA A 1 86 ? 8.994 6.834 2.392 1.00 89.50 86 ALA A C 1
ATOM 673 O O . ALA A 1 86 ? 9.557 7.282 3.389 1.00 89.50 86 ALA A O 1
ATOM 674 N N . ARG A 1 87 ? 9.589 6.787 1.189 1.00 88.25 87 ARG A N 1
ATOM 675 C CA . ARG A 1 87 ? 10.983 7.180 0.891 1.00 88.25 87 ARG A CA 1
ATOM 676 C C . ARG A 1 87 ? 11.987 6.580 1.871 1.00 88.25 87 ARG A C 1
ATOM 678 O O . ARG A 1 87 ? 12.916 7.238 2.336 1.00 88.25 87 ARG A O 1
ATOM 685 N N . THR A 1 88 ? 11.775 5.316 2.204 1.00 86.69 88 THR A N 1
ATOM 686 C CA . THR A 1 88 ? 12.529 4.611 3.234 1.00 86.69 88 THR A CA 1
ATOM 687 C C . THR A 1 88 ? 12.897 3.213 2.766 1.00 86.69 88 THR A C 1
ATOM 689 O O . THR A 1 88 ? 12.187 2.580 1.984 1.00 86.69 88 THR A O 1
ATOM 692 N N . ALA A 1 89 ? 14.028 2.720 3.245 1.00 82.38 89 ALA A N 1
ATOM 693 C CA . ALA A 1 89 ? 14.468 1.345 3.087 1.00 82.38 89 ALA A CA 1
ATOM 694 C C . ALA A 1 89 ? 15.306 0.945 4.304 1.00 82.38 89 ALA A C 1
ATOM 696 O O . ALA A 1 89 ? 15.758 1.802 5.061 1.00 82.38 89 ALA A O 1
ATOM 697 N N . TYR A 1 90 ? 15.570 -0.353 4.456 1.00 79.56 90 TYR A N 1
ATOM 698 C CA . TYR A 1 90 ? 16.303 -0.895 5.606 1.00 79.56 90 TYR A CA 1
ATOM 699 C C . TYR A 1 90 ? 17.632 -0.166 5.892 1.00 79.56 90 TYR A C 1
ATOM 701 O O . TYR A 1 90 ? 17.917 0.169 7.036 1.00 79.56 90 TYR A O 1
ATOM 709 N N . TYR A 1 91 ? 18.407 0.153 4.848 1.00 76.31 91 TYR A N 1
ATOM 710 C CA . TYR A 1 91 ? 19.671 0.898 4.964 1.00 76.31 91 TYR A CA 1
ATOM 711 C C . TYR A 1 91 ? 19.546 2.406 4.692 1.00 76.31 91 TYR A C 1
ATOM 713 O O . TYR A 1 91 ? 20.550 3.112 4.665 1.00 76.31 91 TYR A O 1
ATOM 721 N N . GLN A 1 92 ? 18.334 2.916 4.466 1.00 72.12 92 GLN A N 1
ATOM 722 C CA . GLN A 1 92 ? 18.103 4.306 4.073 1.00 72.12 92 GLN A CA 1
ATOM 723 C C . GLN A 1 92 ? 16.767 4.805 4.626 1.00 72.12 92 GLN A C 1
ATOM 725 O O . GLN A 1 92 ? 15.796 4.972 3.896 1.00 72.12 92 GLN A O 1
ATOM 730 N N . ALA A 1 93 ? 16.731 5.051 5.936 1.00 78.31 93 ALA A N 1
ATOM 731 C CA . ALA A 1 93 ? 15.549 5.552 6.641 1.00 78.31 93 ALA A CA 1
ATOM 732 C C . ALA A 1 93 ? 15.481 7.089 6.742 1.00 78.31 93 ALA A C 1
ATOM 734 O O . ALA A 1 93 ? 14.620 7.630 7.427 1.00 78.31 93 ALA A O 1
ATOM 735 N N . SER A 1 94 ? 16.397 7.806 6.084 1.00 78.19 94 SER A N 1
ATOM 736 C CA . SER A 1 94 ? 16.531 9.264 6.202 1.00 78.19 94 SER A CA 1
ATOM 737 C C . SER A 1 94 ? 15.543 10.074 5.358 1.00 78.19 94 SER A C 1
ATOM 739 O O . SER A 1 94 ? 15.512 11.294 5.491 1.00 78.19 94 SER A O 1
ATOM 741 N N . GLY A 1 95 ? 14.776 9.442 4.461 1.00 77.12 95 GLY A N 1
ATOM 742 C CA . GLY A 1 95 ? 13.903 10.164 3.527 1.00 77.12 95 GLY A CA 1
ATOM 743 C C . GLY A 1 95 ? 14.649 10.869 2.389 1.00 77.12 95 GLY A C 1
ATOM 744 O O . GLY A 1 95 ? 14.102 11.793 1.786 1.00 77.12 95 GLY A O 1
ATOM 745 N N . ALA A 1 96 ? 15.907 10.490 2.118 1.00 76.38 96 ALA A N 1
ATOM 746 C CA . ALA A 1 96 ? 16.744 11.156 1.119 1.00 76.38 96 ALA A CA 1
ATOM 747 C C . ALA A 1 96 ? 16.077 11.212 -0.269 1.00 76.38 96 ALA A C 1
ATOM 749 O O . ALA A 1 96 ? 15.480 10.242 -0.730 1.00 76.38 96 ALA A O 1
ATOM 750 N N . TYR A 1 97 ? 16.213 12.363 -0.931 1.00 79.31 97 TYR A N 1
ATOM 751 C CA . TYR A 1 97 ? 15.488 12.711 -2.152 1.00 79.31 97 TYR A CA 1
ATOM 752 C C . TYR A 1 97 ? 16.464 13.178 -3.239 1.00 79.31 97 TYR A C 1
ATOM 754 O O . TYR A 1 97 ? 16.790 14.359 -3.342 1.00 79.31 97 TYR A O 1
ATOM 762 N N . GLY A 1 98 ? 16.978 12.229 -4.022 1.00 84.38 98 GLY A N 1
ATOM 763 C CA . GLY A 1 98 ? 17.900 12.489 -5.130 1.00 84.38 98 GLY A CA 1
ATOM 764 C C . GLY A 1 98 ? 17.175 12.526 -6.473 1.00 84.38 98 GLY A C 1
ATOM 765 O O . GLY A 1 98 ? 16.254 11.747 -6.694 1.00 84.38 98 GLY A O 1
ATOM 766 N N . PHE A 1 99 ? 17.593 13.409 -7.383 1.00 85.56 99 PHE A N 1
ATOM 767 C CA . PHE A 1 99 ? 16.985 13.527 -8.716 1.00 85.56 99 PHE A CA 1
ATOM 768 C C . PHE A 1 99 ? 17.072 12.220 -9.521 1.00 85.56 99 PHE A C 1
ATOM 770 O O . PHE A 1 99 ? 16.082 11.760 -10.079 1.00 85.56 99 PHE A O 1
ATOM 777 N N . ARG A 1 100 ? 18.247 11.575 -9.536 1.00 88.69 100 ARG A N 1
ATOM 778 C CA . ARG A 1 100 ? 18.450 10.298 -10.240 1.00 88.69 100 ARG A CA 1
ATOM 779 C C . ARG A 1 100 ? 17.540 9.198 -9.698 1.00 88.69 100 ARG A C 1
ATOM 781 O O . ARG A 1 100 ? 16.880 8.523 -10.479 1.00 88.69 100 ARG A O 1
ATOM 788 N N . ASP A 1 101 ? 17.549 9.014 -8.380 1.00 87.12 101 ASP A N 1
ATOM 789 C CA . ASP A 1 101 ? 16.855 7.898 -7.734 1.00 87.12 101 ASP A CA 1
ATOM 790 C C . ASP A 1 101 ? 15.346 8.008 -7.971 1.00 87.12 101 ASP A C 1
ATOM 792 O O . ASP A 1 101 ? 14.697 7.036 -8.329 1.00 87.12 101 ASP A O 1
ATOM 796 N N . GLN A 1 102 ? 14.819 9.229 -7.936 1.00 86.25 102 GLN A N 1
ATOM 797 C CA . GLN A 1 102 ? 13.437 9.513 -8.291 1.00 86.25 102 GLN A CA 1
ATOM 798 C C . GLN A 1 102 ? 13.061 9.127 -9.721 1.00 86.25 102 GLN A C 1
ATOM 800 O O . GLN A 1 102 ? 12.046 8.463 -9.925 1.00 86.25 102 GLN A O 1
ATOM 805 N N . LEU A 1 103 ? 13.876 9.510 -10.710 1.00 89.25 103 LEU A N 1
ATOM 806 C CA . LEU A 1 103 ? 13.626 9.120 -12.098 1.00 89.25 103 LEU A CA 1
ATOM 807 C C . LEU A 1 103 ? 13.677 7.598 -12.268 1.00 89.25 103 LEU A C 1
ATOM 809 O O . LEU A 1 103 ? 12.885 7.036 -13.022 1.00 89.25 103 LEU A O 1
ATOM 813 N N . GLN A 1 104 ? 14.592 6.930 -11.563 1.00 88.81 104 GLN A N 1
ATOM 814 C CA . GLN A 1 104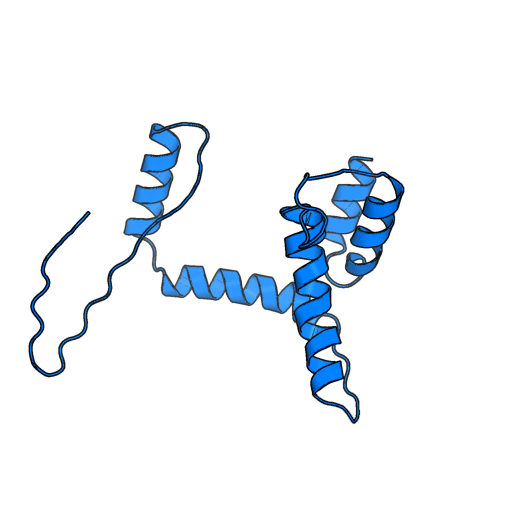 ? 14.746 5.481 -11.628 1.00 88.81 104 GLN A CA 1
ATOM 815 C C . GLN A 1 104 ? 13.574 4.740 -10.969 1.00 88.81 104 GLN A C 1
ATOM 817 O O . GLN A 1 104 ? 13.035 3.813 -11.571 1.00 88.81 104 GLN A O 1
ATOM 822 N N . ASP A 1 105 ? 13.146 5.164 -9.780 1.00 89.69 105 ASP A N 1
ATOM 823 C CA . ASP A 1 105 ? 12.027 4.552 -9.057 1.00 89.69 105 ASP A CA 1
ATOM 824 C C . ASP A 1 105 ? 10.708 4.732 -9.825 1.00 89.69 105 ASP A C 1
ATOM 826 O O . ASP A 1 105 ? 9.908 3.805 -9.948 1.00 89.69 105 ASP A O 1
ATOM 830 N N . VAL A 1 106 ? 10.492 5.914 -10.411 1.00 92.00 106 VAL A N 1
ATOM 831 C CA . VAL A 1 106 ? 9.281 6.211 -11.188 1.00 92.00 106 VAL A CA 1
ATOM 832 C C . VAL A 1 106 ? 9.235 5.451 -12.511 1.00 92.00 106 VAL A C 1
ATOM 834 O O . VAL A 1 106 ? 8.153 5.061 -12.948 1.00 92.00 106 VAL A O 1
ATOM 837 N N . MET A 1 107 ? 10.385 5.182 -13.134 1.00 91.94 107 MET A N 1
ATOM 838 C CA . MET A 1 107 ? 10.450 4.414 -14.381 1.00 91.94 107 MET A CA 1
ATOM 839 C C . MET A 1 107 ? 9.801 3.030 -14.245 1.00 91.94 107 MET A C 1
ATOM 841 O O . MET A 1 107 ? 9.112 2.582 -15.161 1.00 91.94 107 MET A O 1
ATOM 845 N N . ALA A 1 108 ? 9.961 2.381 -13.088 1.00 89.88 108 ALA A N 1
ATOM 846 C CA . ALA A 1 108 ? 9.358 1.079 -12.803 1.00 89.88 108 ALA A CA 1
ATOM 847 C C . ALA A 1 108 ? 7.817 1.123 -12.709 1.00 89.88 108 ALA A C 1
ATOM 849 O O . ALA A 1 108 ? 7.167 0.084 -12.793 1.00 89.88 108 ALA A O 1
ATOM 850 N N . LEU A 1 109 ? 7.225 2.315 -12.576 1.00 92.62 109 LEU A N 1
ATOM 851 C CA . LEU A 1 109 ? 5.781 2.527 -12.464 1.00 92.62 109 LEU A CA 1
ATOM 852 C C . LEU A 1 109 ? 5.137 3.055 -13.752 1.00 92.62 109 LEU A C 1
ATOM 854 O O . LEU A 1 109 ? 3.919 3.189 -13.802 1.00 92.62 109 LEU A O 1
ATOM 858 N N . CYS A 1 110 ? 5.906 3.319 -14.813 1.00 93.44 110 CYS A N 1
ATOM 859 C CA . CYS A 1 110 ? 5.372 3.867 -16.066 1.00 93.44 110 CYS A CA 1
ATOM 860 C C . CYS A 1 110 ? 4.254 3.015 -16.693 1.00 93.44 110 CYS A C 1
ATOM 862 O O . CYS A 1 110 ? 3.415 3.556 -17.407 1.00 93.44 110 CYS A O 1
ATOM 864 N N . VAL A 1 111 ? 4.241 1.701 -16.439 1.00 91.62 111 VAL A N 1
ATOM 865 C CA . VAL A 1 111 ? 3.210 0.782 -16.950 1.00 91.62 111 VAL A CA 1
ATOM 866 C C . VAL A 1 111 ? 2.085 0.579 -15.934 1.00 91.62 111 VAL A C 1
ATOM 868 O O . VAL A 1 111 ? 0.919 0.709 -16.289 1.00 91.62 111 VAL A O 1
ATOM 871 N N . THR A 1 112 ? 2.420 0.282 -14.676 1.00 92.00 112 THR A N 1
ATOM 872 C CA . THR A 1 112 ? 1.438 -0.073 -13.634 1.00 92.00 112 THR A CA 1
ATOM 873 C C . THR A 1 112 ? 0.717 1.139 -13.041 1.00 92.00 112 THR A C 1
ATOM 875 O O . THR A 1 112 ? -0.442 1.037 -12.648 1.00 92.00 112 THR A O 1
ATOM 878 N N . ARG A 1 113 ? 1.380 2.302 -12.982 1.00 93.38 113 ARG A N 1
ATOM 879 C CA . ARG A 1 113 ? 0.862 3.580 -12.460 1.00 93.38 113 ARG A CA 1
ATOM 880 C C . ARG A 1 113 ? 1.359 4.781 -13.282 1.00 93.38 113 ARG A C 1
ATOM 882 O O . ARG A 1 113 ? 2.069 5.650 -12.761 1.00 93.38 113 ARG A O 1
ATOM 889 N N . PRO A 1 114 ? 0.976 4.873 -14.572 1.00 94.12 114 PRO A N 1
ATOM 890 C CA . PRO A 1 114 ? 1.367 5.986 -15.442 1.00 94.12 114 PRO A CA 1
ATOM 891 C C . PRO A 1 114 ? 0.898 7.352 -14.918 1.00 94.12 114 PRO A C 1
ATOM 893 O O . PRO A 1 114 ? 1.527 8.372 -15.195 1.00 94.12 114 PRO A O 1
ATOM 896 N N . ASP A 1 115 ? -0.186 7.383 -14.142 1.00 93.94 115 ASP A N 1
ATOM 897 C CA . ASP A 1 115 ? -0.688 8.573 -13.457 1.00 93.94 115 ASP A CA 1
ATOM 898 C C . ASP A 1 115 ? 0.334 9.129 -12.455 1.00 93.94 115 ASP A C 1
ATOM 900 O O . ASP A 1 115 ? 0.645 10.321 -12.495 1.00 93.94 115 ASP A O 1
ATOM 904 N N . VAL A 1 116 ? 0.926 8.257 -11.633 1.00 92.94 116 VAL A N 1
ATOM 905 C CA . VAL A 1 116 ? 1.961 8.625 -10.657 1.00 92.94 116 VAL A CA 1
ATOM 906 C C . VAL A 1 116 ? 3.228 9.082 -11.371 1.00 92.94 116 VAL A C 1
ATOM 908 O O . VAL A 1 116 ? 3.829 10.086 -10.985 1.00 92.94 116 VAL A O 1
ATOM 911 N N . ALA A 1 117 ? 3.614 8.388 -12.445 1.00 92.06 117 ALA A N 1
ATOM 912 C CA . ALA A 1 117 ? 4.775 8.776 -13.234 1.00 92.06 117 ALA A CA 1
ATOM 913 C C . ALA A 1 117 ? 4.607 10.166 -13.861 1.00 92.06 117 ALA A C 1
ATOM 915 O O . ALA A 1 117 ? 5.506 11.005 -13.784 1.00 92.06 117 ALA A O 1
ATOM 916 N N . ARG A 1 118 ? 3.426 10.453 -14.419 1.00 93.19 118 ARG A N 1
ATOM 917 C CA . ARG A 1 118 ? 3.108 11.767 -14.982 1.00 93.19 118 ARG A CA 1
ATOM 918 C C . ARG A 1 118 ? 3.108 12.861 -13.918 1.00 93.19 118 ARG A C 1
ATOM 920 O O . ARG A 1 118 ? 3.666 13.928 -14.152 1.00 93.19 118 ARG A O 1
ATOM 927 N N . GLU A 1 119 ? 2.470 12.623 -12.775 1.00 92.50 119 GLU A N 1
ATOM 928 C CA . GLU A 1 119 ? 2.443 13.582 -11.665 1.00 92.50 119 GLU A CA 1
ATOM 929 C C . GLU A 1 119 ? 3.859 13.928 -11.199 1.00 92.50 119 GLU A C 1
ATOM 931 O O . GLU A 1 119 ? 4.169 15.095 -10.965 1.00 92.50 119 GLU A O 1
ATOM 936 N N . HIS A 1 120 ? 4.730 12.924 -11.120 1.00 88.06 120 HIS A N 1
ATOM 937 C CA . HIS A 1 120 ? 6.119 13.115 -10.745 1.00 88.06 120 HIS A CA 1
ATOM 938 C C . HIS A 1 120 ? 6.883 13.989 -11.749 1.00 88.06 120 HIS A C 1
ATOM 940 O O . HIS A 1 120 ? 7.519 14.961 -11.349 1.00 88.06 120 HIS A O 1
ATOM 946 N N . LEU A 1 121 ? 6.768 13.694 -13.048 1.00 86.62 121 LEU A N 1
ATOM 947 C CA . LEU A 1 121 ? 7.417 14.471 -14.111 1.00 86.62 121 LEU A CA 1
ATOM 948 C C . LEU A 1 121 ? 6.980 15.941 -14.134 1.00 86.62 121 LEU A C 1
ATOM 950 O O . LEU A 1 121 ? 7.766 16.798 -14.511 1.00 86.62 121 LEU A O 1
ATOM 954 N N . LEU A 1 122 ? 5.739 16.239 -13.741 1.00 90.00 122 LEU A N 1
ATOM 955 C CA . LEU A 1 122 ? 5.221 17.612 -13.698 1.00 90.00 122 LEU A CA 1
ATOM 956 C C . LEU A 1 122 ? 5.642 18.401 -12.453 1.00 90.00 122 LEU A C 1
ATOM 958 O O . LEU A 1 122 ? 5.462 19.616 -12.423 1.00 90.00 122 LEU A O 1
ATOM 962 N N . ARG A 1 123 ? 6.131 17.722 -11.412 1.00 82.75 123 ARG A N 1
ATOM 963 C CA . ARG A 1 123 ? 6.643 18.349 -10.183 1.00 82.75 123 ARG A CA 1
ATOM 964 C C . ARG 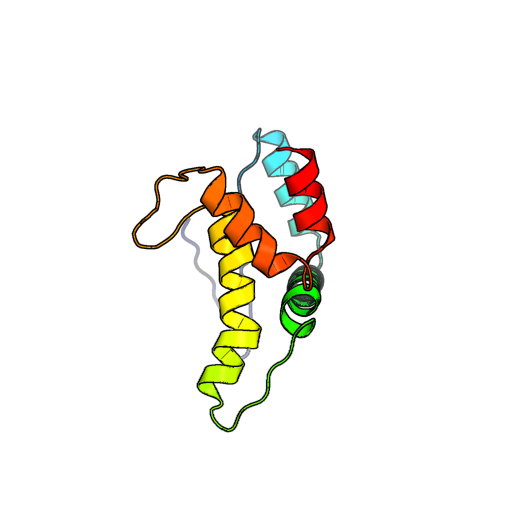A 1 123 ? 8.141 18.644 -10.245 1.00 82.75 123 ARG A C 1
ATOM 966 O O . ARG A 1 123 ? 8.601 19.459 -9.446 1.00 82.75 123 ARG A O 1
ATOM 973 N N . ALA A 1 124 ? 8.864 17.911 -11.090 1.00 64.06 124 ALA A N 1
ATOM 974 C CA . ALA A 1 124 ? 10.309 18.010 -11.264 1.00 64.06 124 ALA A CA 1
ATOM 975 C C . ALA A 1 124 ? 10.729 19.285 -12.008 1.00 64.06 124 ALA A C 1
ATOM 977 O O . ALA A 1 124 ? 9.932 19.796 -12.827 1.00 64.06 124 ALA A O 1
#

Secondary structure (DSSP, 8-state):
--------TT------------SSHHHHHHHHHHHHTS-HHHHHHHHHHHHHHHHTTS----S-HHHHHIIIIIHHHHIIIIIIIS--BTTB-S----HHHHHHHHHTTTTT-HHHHHHHHHH-

Radius of gyration: 19.74 Å; chains: 1; bounding box: 40×41×47 Å

Foldseek 3Di:
DDDDDDADVPDDDDDDDDDDDDPDPVVVVVVVVVVVPDDVVVVVVVVVVVLCLQLVQDFDDDPDPVVRCCNRHPLSCCLVPDCPPQVDDPVRNPSDDDPVSLLVSLVVCCRSCVVVSVVSVVVD